Protein AF-A0A962M2U8-F1 (afdb_monomer)

Radius of gyration: 13.92 Å; Cα contacts (8 Å, |Δi|>4): 105; chains: 1; bounding box: 30×22×36 Å

Mean predicted aligned error: 4.88 Å

Structure (mmCIF, N/CA/C/O backbone):
data_AF-A0A962M2U8-F1
#
_entry.id   AF-A0A962M2U8-F1
#
loop_
_atom_site.group_PDB
_atom_site.id
_atom_site.type_symbol
_atom_site.label_atom_id
_atom_site.label_alt_id
_atom_site.label_comp_id
_atom_site.label_asym_id
_atom_site.label_entity_id
_atom_site.label_seq_id
_atom_site.pdbx_PDB_ins_code
_atom_site.Cartn_x
_atom_site.Cartn_y
_atom_site.Cartn_z
_atom_site.occupancy
_atom_site.B_iso_or_equiv
_atom_site.auth_seq_id
_atom_site.auth_comp_id
_atom_site.auth_asym_id
_atom_site.auth_atom_id
_atom_site.pdbx_PDB_model_num
ATOM 1 N N . GLU A 1 1 ? 16.644 1.946 -12.466 1.00 84.12 1 GLU A N 1
ATOM 2 C CA . GLU A 1 1 ? 15.700 1.591 -11.383 1.00 84.12 1 GLU A CA 1
ATOM 3 C C . GLU A 1 1 ? 15.072 2.879 -10.897 1.00 84.12 1 GLU A C 1
ATOM 5 O O . GLU A 1 1 ? 15.803 3.848 -10.744 1.00 84.12 1 GLU A O 1
ATOM 10 N N . VAL A 1 2 ? 13.757 2.892 -10.702 1.00 92.25 2 VAL A N 1
ATOM 11 C CA . VAL A 1 2 ? 12.993 4.047 -10.216 1.00 92.25 2 VAL A CA 1
ATOM 12 C C . VAL A 1 2 ? 12.235 3.621 -8.966 1.00 92.25 2 VAL A C 1
ATOM 14 O O . VAL A 1 2 ? 11.660 2.533 -8.935 1.00 92.25 2 VAL A O 1
ATOM 17 N N . ARG A 1 3 ? 12.251 4.463 -7.930 1.00 94.12 3 ARG A N 1
ATOM 18 C CA . ARG A 1 3 ? 11.535 4.229 -6.670 1.00 94.12 3 ARG A CA 1
ATOM 19 C C . ARG A 1 3 ? 10.458 5.283 -6.475 1.00 94.12 3 ARG A C 1
ATOM 21 O O . ARG A 1 3 ? 10.683 6.465 -6.751 1.00 94.12 3 ARG A O 1
ATOM 28 N N . ARG A 1 4 ? 9.291 4.837 -6.021 1.00 94.94 4 ARG A N 1
ATOM 29 C CA . ARG A 1 4 ? 8.116 5.671 -5.772 1.00 94.94 4 ARG A CA 1
ATOM 30 C C . ARG A 1 4 ? 7.440 5.237 -4.491 1.00 94.94 4 ARG A C 1
ATOM 32 O O . ARG A 1 4 ? 7.252 4.042 -4.286 1.00 94.94 4 ARG A O 1
ATOM 39 N N . ASP A 1 5 ? 7.024 6.212 -3.698 1.00 96.12 5 ASP A N 1
ATOM 40 C CA . ASP A 1 5 ? 6.218 5.973 -2.511 1.00 96.12 5 ASP A CA 1
ATOM 41 C C . ASP A 1 5 ? 4.796 6.490 -2.742 1.00 96.12 5 ASP A C 1
ATOM 43 O O . ASP A 1 5 ? 4.592 7.536 -3.362 1.00 96.12 5 ASP A O 1
ATOM 47 N N . LEU A 1 6 ? 3.810 5.740 -2.258 1.00 95.19 6 LEU A N 1
ATOM 48 C CA . LEU A 1 6 ? 2.391 6.059 -2.368 1.00 95.19 6 LEU A CA 1
ATOM 49 C C . LEU A 1 6 ? 1.704 5.798 -1.030 1.00 95.19 6 LEU A C 1
ATOM 51 O O . LEU A 1 6 ? 1.785 4.693 -0.504 1.00 95.19 6 LEU A O 1
ATOM 55 N N . ALA A 1 7 ? 0.966 6.778 -0.515 1.00 96.00 7 ALA A N 1
ATOM 56 C CA . ALA A 1 7 ? 0.085 6.589 0.630 1.00 96.00 7 ALA A CA 1
ATOM 57 C C . ALA A 1 7 ? -1.376 6.578 0.174 1.00 96.00 7 ALA A C 1
ATOM 59 O O . ALA A 1 7 ? -1.814 7.480 -0.541 1.00 96.00 7 ALA A O 1
ATOM 60 N N . VAL A 1 8 ? -2.136 5.570 0.601 1.00 96.44 8 VAL A N 1
ATOM 61 C CA . VAL A 1 8 ? -3.572 5.468 0.316 1.00 96.44 8 VAL A CA 1
ATOM 62 C C . VAL A 1 8 ? -4.365 5.310 1.599 1.00 96.44 8 VAL A C 1
ATOM 64 O O . VAL A 1 8 ? -4.035 4.494 2.457 1.00 96.44 8 VAL A O 1
ATOM 67 N N . ILE A 1 9 ? -5.444 6.080 1.718 1.00 97.00 9 ILE A N 1
ATOM 68 C CA . ILE A 1 9 ? -6.391 5.939 2.821 1.00 97.00 9 ILE A CA 1
ATOM 69 C C . ILE A 1 9 ? -7.448 4.914 2.404 1.00 97.00 9 ILE A C 1
ATOM 71 O O . ILE A 1 9 ? -8.124 5.089 1.391 1.00 97.00 9 ILE A O 1
ATOM 75 N N . VAL A 1 10 ? -7.637 3.866 3.196 1.00 97.31 10 VAL A N 1
ATOM 76 C CA . VAL A 1 10 ? -8.589 2.772 2.938 1.00 97.31 10 VAL A CA 1
ATOM 77 C C . VAL A 1 10 ? -9.399 2.461 4.190 1.00 97.31 10 VAL A C 1
ATOM 79 O O . VAL A 1 10 ? -9.037 2.899 5.282 1.00 97.31 10 VAL A O 1
ATOM 82 N N . ASP A 1 11 ? -10.489 1.712 4.055 1.00 97.88 11 ASP A N 1
ATOM 83 C CA . ASP A 1 11 ? -11.215 1.199 5.217 1.00 97.88 11 ASP A CA 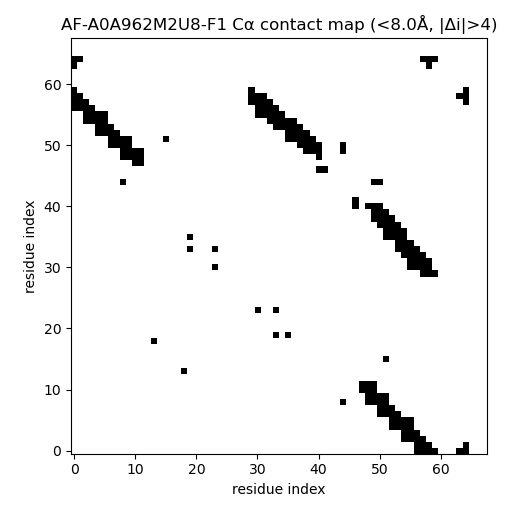1
ATOM 84 C C . ASP A 1 11 ? -10.329 0.279 6.064 1.00 97.88 11 ASP A C 1
ATOM 86 O O . ASP A 1 11 ? -9.518 -0.499 5.552 1.00 97.88 11 ASP A O 1
ATOM 90 N N . LYS A 1 12 ? -10.494 0.340 7.389 1.00 96.06 12 LYS A N 1
ATOM 91 C CA . LYS A 1 12 ? -9.719 -0.484 8.329 1.00 96.06 12 LYS A CA 1
ATOM 92 C C . LYS A 1 12 ? -9.930 -1.975 8.118 1.00 96.06 12 LYS A C 1
ATOM 94 O O . LYS A 1 12 ? -8.994 -2.747 8.334 1.00 96.06 12 LYS A O 1
ATOM 99 N N . SER A 1 13 ? -11.121 -2.362 7.670 1.00 96.69 13 SER A N 1
ATOM 100 C CA . SER A 1 13 ? -11.476 -3.745 7.361 1.00 96.69 13 SER A CA 1
ATOM 101 C C . SER A 1 13 ? -10.738 -4.299 6.144 1.00 96.69 13 SER A C 1
ATOM 103 O O . SER A 1 13 ? -10.610 -5.515 6.048 1.00 96.69 13 SER A O 1
ATOM 105 N N . LEU A 1 14 ? -10.220 -3.448 5.245 1.00 97.19 14 LEU A N 1
ATOM 106 C CA . LEU A 1 14 ? -9.500 -3.909 4.062 1.00 97.19 14 LEU A CA 1
ATOM 107 C C . LEU A 1 14 ? -8.158 -4.544 4.474 1.00 97.19 14 LEU A C 1
ATOM 109 O O . LEU A 1 14 ? -7.308 -3.865 5.078 1.00 97.19 14 LEU A O 1
ATOM 113 N N . PRO A 1 15 ? -7.913 -5.825 4.148 1.00 97.19 15 PRO A N 1
ATOM 114 C CA . PRO A 1 15 ? -6.620 -6.445 4.382 1.00 97.19 15 PRO A CA 1
ATOM 115 C C . PRO A 1 15 ? -5.554 -5.800 3.494 1.00 97.19 15 PRO A C 1
ATOM 117 O O . PRO A 1 15 ? -5.719 -5.686 2.280 1.00 97.19 15 PRO A O 1
ATOM 120 N N . ALA A 1 16 ? -4.408 -5.435 4.072 1.00 96.12 16 ALA A N 1
ATOM 121 C CA . ALA A 1 16 ? -3.319 -4.847 3.290 1.00 96.12 16 ALA A CA 1
ATOM 122 C C . ALA A 1 16 ? -2.821 -5.798 2.186 1.00 96.12 16 ALA A C 1
ATOM 124 O O . ALA A 1 16 ? -2.458 -5.349 1.104 1.00 96.12 16 ALA A O 1
ATOM 125 N N . ALA A 1 17 ? -2.864 -7.113 2.421 1.00 96.56 17 ALA A N 1
ATOM 126 C CA . ALA A 1 17 ? -2.528 -8.122 1.418 1.00 96.56 17 ALA A CA 1
ATOM 127 C C . ALA A 1 17 ? -3.423 -8.052 0.168 1.00 96.56 17 ALA A C 1
ATOM 129 O O . ALA A 1 17 ? -2.930 -8.246 -0.942 1.00 96.56 17 ALA A O 1
ATOM 130 N N . GLU A 1 18 ? -4.713 -7.745 0.329 1.00 97.62 18 GLU A N 1
ATOM 131 C CA . GLU A 1 18 ? -5.645 -7.601 -0.792 1.00 97.62 18 GLU A CA 1
ATOM 132 C C . GLU A 1 18 ? -5.306 -6.365 -1.629 1.00 97.62 18 GLU A C 1
ATOM 134 O O . GLU A 1 18 ? -5.162 -6.460 -2.849 1.00 97.62 18 GLU A O 1
ATOM 139 N N . LEU A 1 19 ? -5.053 -5.230 -0.970 1.00 96.50 19 LEU A N 1
ATOM 140 C CA . LEU A 1 19 ? -4.565 -4.022 -1.636 1.00 96.50 19 LEU A CA 1
ATOM 141 C C . LEU A 1 19 ? -3.255 -4.293 -2.392 1.00 96.50 19 LEU A C 1
ATOM 143 O O . LEU A 1 19 ? -3.137 -3.962 -3.568 1.00 96.50 19 LEU A O 1
ATOM 147 N N . MET A 1 20 ? -2.283 -4.930 -1.739 1.00 96.75 20 MET A N 1
ATOM 148 C CA . MET A 1 20 ? -0.979 -5.250 -2.329 1.00 96.75 20 MET A CA 1
ATOM 149 C C . MET A 1 20 ? -1.110 -6.176 -3.542 1.00 96.75 20 MET A C 1
ATOM 151 O O . MET A 1 20 ? -0.412 -5.987 -4.538 1.00 96.75 20 MET A O 1
ATOM 155 N N . LYS A 1 21 ? -2.018 -7.160 -3.486 1.00 97.00 21 LYS A N 1
ATOM 156 C CA . LYS A 1 21 ? -2.335 -8.037 -4.619 1.00 97.00 21 LYS A CA 1
ATOM 157 C C . LYS A 1 21 ? -2.876 -7.230 -5.798 1.00 97.00 21 LYS A C 1
ATOM 159 O O . LYS A 1 21 ? -2.402 -7.416 -6.917 1.00 97.00 21 LYS A O 1
ATOM 164 N N . ASN A 1 22 ? -3.809 -6.315 -5.543 1.00 96.25 22 ASN A N 1
ATOM 165 C CA . ASN A 1 22 ? -4.391 -5.468 -6.582 1.00 96.25 22 ASN A CA 1
ATOM 166 C C . ASN A 1 22 ? -3.340 -4.542 -7.202 1.00 96.25 22 ASN A C 1
ATOM 168 O O . ASN A 1 22 ? -3.240 -4.478 -8.423 1.00 96.25 22 ASN A O 1
ATOM 172 N N . VAL A 1 23 ? -2.491 -3.906 -6.386 1.00 96.00 23 VAL A N 1
ATOM 173 C CA . VAL A 1 23 ? -1.387 -3.064 -6.876 1.00 96.00 23 VAL A CA 1
ATOM 174 C C . VAL A 1 23 ? -0.440 -3.869 -7.766 1.00 96.00 23 VAL A C 1
ATOM 176 O O . VAL A 1 23 ? -0.130 -3.431 -8.869 1.00 96.00 23 VAL A O 1
ATOM 179 N N . ARG A 1 24 ? -0.022 -5.074 -7.349 1.00 95.44 24 ARG A N 1
ATOM 180 C CA . ARG A 1 24 ? 0.841 -5.937 -8.180 1.00 95.44 24 ARG A CA 1
ATOM 181 C C . ARG A 1 24 ? 0.186 -6.330 -9.501 1.00 95.44 24 ARG A C 1
ATOM 183 O O . ARG A 1 24 ? 0.889 -6.424 -10.499 1.00 95.44 24 ARG A O 1
ATOM 190 N N . ALA A 1 25 ? -1.127 -6.556 -9.510 1.00 96.06 25 ALA A N 1
ATOM 191 C CA . ALA A 1 25 ? -1.854 -6.934 -10.719 1.00 96.06 25 ALA A CA 1
ATOM 192 C C . ALA A 1 25 ? -1.916 -5.801 -11.759 1.00 96.06 25 ALA A C 1
ATOM 194 O O . ALA A 1 25 ? -1.951 -6.088 -12.952 1.00 96.06 25 ALA A O 1
ATOM 195 N N . VAL A 1 26 ? -1.909 -4.533 -11.325 1.00 95.44 26 VAL A N 1
ATOM 196 C CA . VAL A 1 26 ? -2.067 -3.369 -12.221 1.00 95.44 26 VAL A CA 1
ATOM 197 C C . VAL A 1 26 ? -0.775 -2.592 -12.491 1.00 95.44 26 VAL A C 1
ATOM 199 O O . VAL A 1 26 ? -0.707 -1.866 -13.475 1.00 95.44 26 VAL A O 1
ATOM 202 N N . ALA A 1 27 ? 0.267 -2.745 -11.667 1.00 91.69 27 ALA A N 1
ATOM 203 C CA . ALA A 1 27 ? 1.521 -1.987 -11.783 1.00 91.69 27 ALA A CA 1
ATOM 204 C C . ALA A 1 27 ? 2.404 -2.372 -12.992 1.00 91.69 27 ALA A C 1
ATOM 206 O O . ALA A 1 27 ? 3.438 -1.747 -13.227 1.00 91.69 27 ALA A O 1
ATOM 207 N N . GLY A 1 28 ? 2.008 -3.388 -13.762 1.00 90.12 28 GLY A N 1
ATOM 208 C CA . GLY A 1 28 ? 2.695 -3.801 -14.983 1.00 90.12 28 GLY A CA 1
ATOM 209 C C . GLY A 1 28 ? 3.990 -4.589 -14.751 1.00 90.12 28 GLY A C 1
ATOM 210 O O . GLY A 1 28 ? 4.410 -4.861 -13.627 1.00 90.12 28 GLY A O 1
ATOM 211 N N . SER A 1 29 ? 4.637 -4.977 -15.852 1.00 89.44 29 SER A N 1
ATOM 212 C CA . SER A 1 29 ? 5.782 -5.902 -15.860 1.00 89.44 29 SER A CA 1
ATOM 213 C C . SER A 1 29 ? 7.082 -5.321 -15.305 1.00 89.44 29 SER A C 1
ATOM 215 O O . SER A 1 29 ? 7.993 -6.077 -14.976 1.00 89.44 29 SER A O 1
ATOM 217 N N . TYR A 1 30 ? 7.192 -3.994 -15.204 1.00 92.31 30 TYR A N 1
ATOM 218 C CA . TYR A 1 30 ? 8.392 -3.339 -14.679 1.00 92.31 30 TYR A CA 1
ATOM 219 C C . TYR A 1 30 ? 8.430 -3.278 -13.152 1.00 92.31 30 TYR A C 1
ATOM 221 O O . TYR A 1 30 ? 9.478 -2.941 -12.598 1.00 92.31 30 TYR A O 1
ATOM 229 N N . LEU A 1 31 ? 7.327 -3.592 -12.458 1.00 94.75 31 LEU A N 1
ATOM 230 C CA . LEU A 1 31 ? 7.309 -3.629 -11.000 1.00 94.75 31 LEU A CA 1
ATOM 231 C C . LEU A 1 31 ? 8.214 -4.763 -10.505 1.00 94.75 31 LEU A C 1
ATOM 233 O O . LEU A 1 31 ? 7.888 -5.946 -10.608 1.00 94.75 31 LEU A O 1
ATOM 237 N N . LYS A 1 32 ? 9.353 -4.390 -9.925 1.00 94.62 32 LYS A N 1
ATOM 238 C CA . LYS A 1 32 ? 10.329 -5.326 -9.373 1.00 94.62 32 LYS A CA 1
ATOM 239 C C . LYS A 1 32 ? 10.062 -5.632 -7.906 1.00 94.62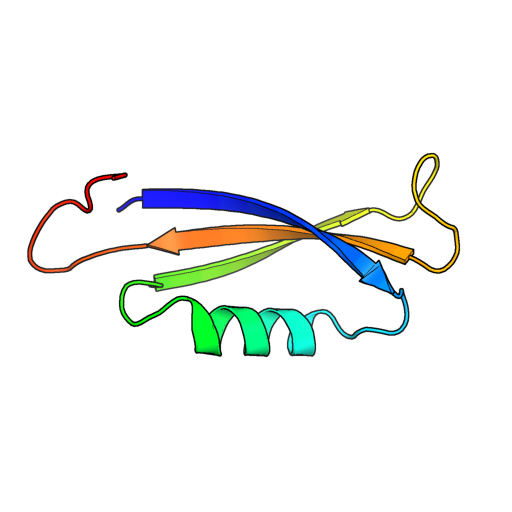 32 LYS A C 1
ATOM 241 O O . LYS A 1 32 ? 10.210 -6.782 -7.497 1.00 94.62 32 LYS A O 1
ATOM 246 N N . ASP A 1 33 ? 9.686 -4.620 -7.130 1.00 96.06 33 ASP A N 1
ATOM 247 C CA . ASP A 1 33 ? 9.370 -4.770 -5.712 1.00 96.06 33 ASP A CA 1
ATOM 248 C C . ASP A 1 33 ? 8.188 -3.890 -5.295 1.00 96.06 33 ASP A C 1
ATOM 250 O O . ASP A 1 33 ? 7.989 -2.800 -5.832 1.00 96.06 33 ASP A O 1
ATOM 254 N N . LEU A 1 34 ? 7.416 -4.384 -4.329 1.00 97.12 34 LEU A N 1
ATOM 255 C CA . LEU A 1 34 ? 6.312 -3.678 -3.690 1.00 97.12 34 LEU A CA 1
ATOM 256 C C . LEU A 1 34 ? 6.296 -4.046 -2.208 1.00 97.12 34 LEU A C 1
ATOM 258 O O . LEU A 1 34 ? 6.103 -5.215 -1.856 1.00 97.12 34 LEU A O 1
ATOM 262 N N . ARG A 1 35 ? 6.410 -3.036 -1.350 1.00 97.31 35 ARG A N 1
ATOM 263 C CA . ARG A 1 35 ? 6.436 -3.198 0.105 1.00 97.31 35 ARG A CA 1
ATOM 264 C C . ARG A 1 35 ? 5.454 -2.252 0.786 1.00 97.31 35 ARG A C 1
ATOM 266 O O . ARG A 1 35 ? 5.364 -1.093 0.407 1.00 97.31 35 ARG A O 1
ATOM 273 N N . LEU A 1 36 ? 4.767 -2.728 1.818 1.00 97.56 36 LEU A N 1
ATOM 274 C CA . LEU A 1 36 ? 4.092 -1.871 2.792 1.00 97.56 36 LEU A CA 1
ATOM 275 C C . LEU A 1 36 ? 5.128 -1.495 3.852 1.00 97.56 36 LEU A C 1
ATOM 277 O O . LEU A 1 36 ? 5.751 -2.395 4.415 1.00 97.56 36 LEU A O 1
ATOM 281 N N . PHE A 1 37 ? 5.339 -0.206 4.099 1.00 97.25 37 PHE A N 1
ATOM 282 C CA . PHE A 1 37 ? 6.355 0.245 5.057 1.00 97.25 37 PHE A CA 1
ATOM 283 C C . PHE A 1 37 ? 5.808 1.114 6.189 1.00 97.25 37 PHE A C 1
ATOM 285 O O . PHE A 1 37 ? 6.530 1.325 7.158 1.00 97.25 37 PHE A O 1
ATOM 292 N N . ASP A 1 38 ? 4.563 1.583 6.092 1.00 97.69 38 ASP A N 1
ATOM 293 C CA . ASP A 1 38 ? 3.902 2.288 7.189 1.00 97.69 38 ASP A CA 1
ATOM 294 C C . ASP A 1 38 ? 2.387 2.047 7.189 1.00 97.69 38 ASP A C 1
ATOM 296 O O . ASP A 1 38 ? 1.761 1.880 6.135 1.00 97.69 38 ASP A O 1
ATOM 300 N N . VAL A 1 39 ? 1.809 2.027 8.389 1.00 97.06 39 VAL A N 1
ATOM 301 C CA . VAL A 1 39 ? 0.367 1.961 8.633 1.00 97.06 39 VAL A CA 1
ATOM 302 C C . VAL A 1 39 ? 0.033 3.008 9.679 1.00 97.06 39 VAL A C 1
ATOM 304 O O . VAL A 1 39 ? 0.413 2.874 10.841 1.00 97.06 39 VAL A O 1
ATOM 307 N N . TYR A 1 40 ? -0.721 4.028 9.277 1.00 96.88 40 TYR A N 1
ATOM 308 C CA . TYR A 1 40 ? -1.114 5.103 10.174 1.00 96.88 40 TYR A CA 1
ATOM 309 C C . TYR A 1 40 ? -2.609 5.059 10.484 1.00 96.88 40 TYR A C 1
ATOM 311 O O . TYR A 1 40 ? -3.464 5.132 9.595 1.00 96.88 40 TYR A O 1
ATOM 319 N N . GLU A 1 41 ? -2.908 4.996 11.779 1.00 95.25 41 GLU A N 1
ATOM 320 C CA . GLU A 1 41 ? -4.242 5.137 12.346 1.00 95.25 41 GLU A CA 1
ATOM 321 C C . GLU A 1 41 ? -4.174 6.161 13.474 1.00 95.25 41 GLU A C 1
ATOM 323 O O . GLU A 1 41 ? -3.564 5.923 14.515 1.00 95.25 41 GLU A O 1
ATOM 328 N N . GLY A 1 42 ? -4.780 7.326 13.274 1.00 92.38 42 GLY A N 1
ATOM 329 C CA . GLY A 1 42 ? -4.665 8.390 14.255 1.00 92.38 42 GLY A CA 1
ATOM 330 C C . GLY A 1 42 ? -5.368 9.670 13.849 1.00 92.38 42 GLY A C 1
ATOM 331 O O . GLY A 1 42 ? -6.224 9.698 12.962 1.00 92.38 42 GLY A O 1
ATOM 332 N N . LYS A 1 43 ? -5.011 10.747 14.545 1.00 92.94 43 LYS A N 1
ATOM 333 C CA . LYS A 1 43 ? -5.612 12.067 14.364 1.00 92.94 43 LYS A CA 1
ATOM 334 C C . LYS A 1 43 ? -5.439 12.542 12.916 1.00 92.94 43 LYS A C 1
ATOM 336 O O . LYS A 1 43 ? -4.333 12.560 12.395 1.00 92.94 43 LYS A O 1
ATOM 341 N N . GLY A 1 44 ? -6.534 12.975 12.294 1.00 90.88 44 GLY A N 1
ATOM 342 C CA . GLY A 1 44 ? -6.539 13.438 10.901 1.00 90.88 44 GLY A CA 1
ATOM 343 C C . GLY A 1 44 ? -6.945 12.373 9.879 1.00 90.88 44 GLY A C 1
ATOM 344 O O . GLY A 1 44 ? -7.089 12.703 8.707 1.00 90.88 44 GLY A O 1
ATOM 345 N N . ILE A 1 45 ? -7.197 11.131 10.309 1.00 91.56 45 ILE A N 1
ATOM 346 C CA . ILE A 1 45 ? -7.841 10.095 9.494 1.00 91.56 45 ILE A CA 1
ATOM 347 C C . ILE A 1 45 ? -9.179 9.715 10.130 1.00 91.56 45 ILE A C 1
ATOM 349 O O . ILE A 1 45 ? -9.313 9.690 11.354 1.00 91.56 45 ILE A O 1
ATOM 353 N N . ASP A 1 46 ? -10.179 9.445 9.287 1.00 95.00 46 ASP A N 1
ATOM 354 C CA . ASP A 1 46 ? -11.470 8.918 9.731 1.00 95.00 46 ASP A CA 1
ATOM 355 C C . ASP A 1 46 ? -11.260 7.677 10.631 1.00 95.00 46 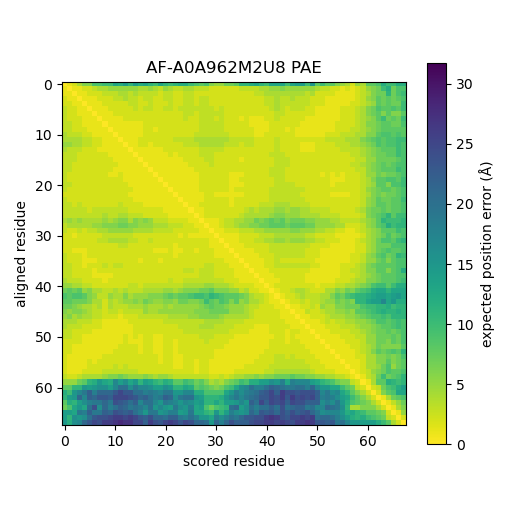ASP A C 1
ATOM 357 O O . ASP A 1 46 ? -10.505 6.782 10.247 1.00 95.00 46 ASP A O 1
ATOM 361 N N . PRO A 1 47 ? -11.914 7.567 11.804 1.00 94.12 47 PRO A N 1
ATOM 362 C CA . PRO A 1 47 ? -11.723 6.445 12.728 1.00 94.12 47 PRO A CA 1
ATOM 363 C C . PRO A 1 47 ? -11.999 5.052 12.146 1.00 94.12 47 PRO A C 1
ATOM 365 O O . PRO A 1 47 ? -11.534 4.060 12.711 1.00 94.12 47 PRO A O 1
ATOM 368 N N . LYS A 1 48 ? -12.749 4.952 11.043 1.00 97.00 48 LYS A N 1
ATOM 369 C CA . LYS A 1 48 ? -13.025 3.707 10.309 1.00 97.00 48 LYS A CA 1
ATOM 370 C C . LYS A 1 48 ? -12.018 3.435 9.194 1.00 97.00 48 LYS A C 1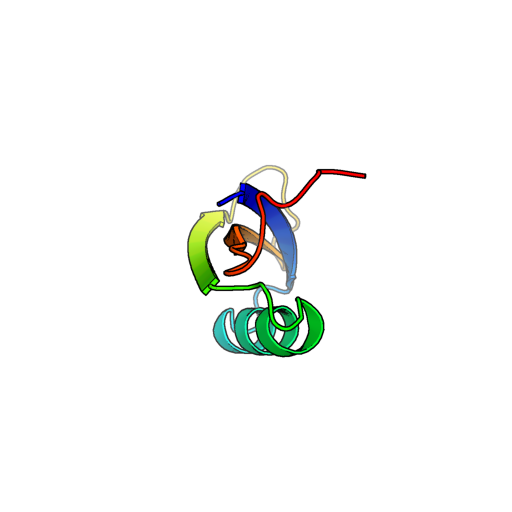
ATOM 372 O O . LYS A 1 48 ? -12.090 2.384 8.559 1.00 97.00 48 LYS A O 1
ATOM 377 N N . ARG A 1 49 ? -11.062 4.337 8.972 1.00 97.88 49 ARG A N 1
ATOM 378 C CA . ARG A 1 49 ? -10.047 4.257 7.922 1.00 97.88 49 ARG A CA 1
ATOM 379 C C . ARG A 1 49 ? -8.630 4.230 8.491 1.00 97.88 49 ARG A C 1
ATOM 381 O O . ARG A 1 49 ? -8.383 4.575 9.644 1.00 97.88 49 ARG A O 1
ATOM 388 N N . LYS A 1 50 ? -7.698 3.790 7.657 1.00 97.44 50 LYS A N 1
ATOM 389 C CA . LYS A 1 50 ? -6.256 3.754 7.916 1.00 97.44 50 LYS A CA 1
ATOM 390 C C . LYS A 1 50 ? -5.511 4.217 6.672 1.00 97.44 50 LYS A C 1
ATOM 392 O O . LYS A 1 50 ? -6.002 4.015 5.561 1.00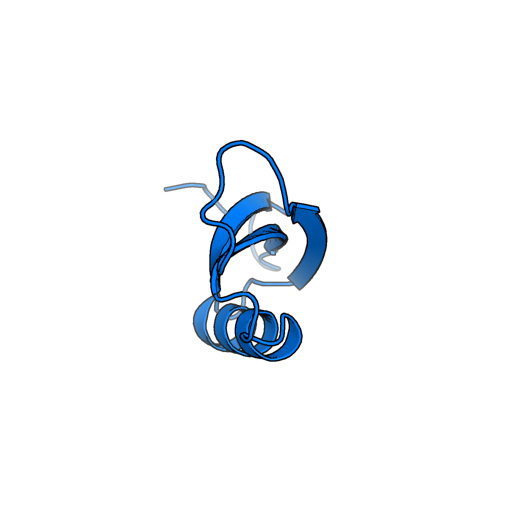 97.44 50 LYS A O 1
ATOM 397 N N . SER A 1 51 ? -4.347 4.829 6.847 1.00 97.88 51 SER A N 1
ATOM 398 C CA . SER A 1 51 ? -3.424 5.092 5.740 1.00 97.88 51 SER A CA 1
ATOM 399 C C . SER A 1 51 ? -2.418 3.955 5.632 1.00 97.88 51 SER A C 1
ATOM 401 O O . SER A 1 51 ? -1.874 3.519 6.644 1.00 97.88 51 SER A O 1
ATOM 403 N N . LEU A 1 52 ? -2.176 3.479 4.415 1.00 98.12 52 LEU A N 1
ATOM 404 C CA . LEU A 1 52 ? -1.164 2.477 4.095 1.00 98.12 52 LEU A CA 1
ATOM 405 C C . LEU A 1 52 ? -0.127 3.110 3.168 1.00 98.12 52 LEU A C 1
ATOM 407 O O . LEU A 1 52 ? -0.488 3.565 2.081 1.00 98.12 52 LEU A O 1
ATOM 411 N N . ALA A 1 53 ? 1.142 3.132 3.583 1.00 98.12 53 ALA A N 1
ATOM 412 C CA . ALA A 1 53 ? 2.242 3.648 2.772 1.00 98.12 53 ALA A CA 1
ATOM 413 C C . ALA A 1 53 ? 2.991 2.509 2.072 1.00 98.12 53 ALA A C 1
ATOM 415 O O . ALA A 1 53 ? 3.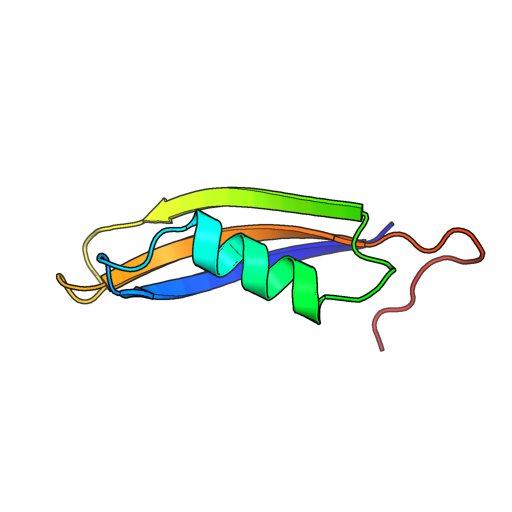520 1.589 2.704 1.00 98.12 53 ALA A O 1
ATOM 416 N N . LEU A 1 54 ? 3.024 2.580 0.748 1.00 98.19 54 LEU A N 1
ATOM 417 C CA . LEU A 1 54 ? 3.580 1.585 -0.150 1.00 98.19 54 LEU A CA 1
ATOM 418 C C . LEU A 1 54 ? 4.836 2.132 -0.815 1.00 98.19 54 LEU A C 1
ATOM 420 O O . LEU A 1 54 ? 4.818 3.240 -1.337 1.00 98.19 54 LEU A O 1
ATOM 424 N N . GLY A 1 55 ? 5.898 1.337 -0.841 1.00 97.69 55 GLY A N 1
ATOM 425 C CA . GLY A 1 55 ? 7.093 1.592 -1.633 1.00 97.69 55 GLY A C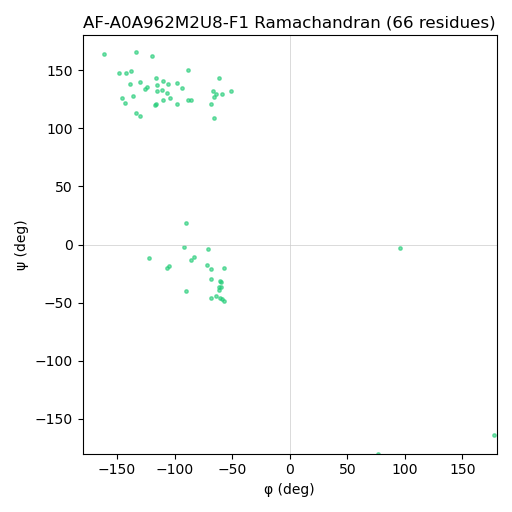A 1
ATOM 426 C C . GLY A 1 55 ? 7.095 0.687 -2.855 1.00 97.69 55 GLY A C 1
ATOM 427 O O . GLY A 1 55 ? 6.971 -0.533 -2.723 1.00 97.69 55 GLY A O 1
ATOM 428 N N . LEU A 1 56 ? 7.237 1.279 -4.034 1.00 97.12 56 LEU A N 1
ATOM 429 C CA . LEU A 1 56 ? 7.276 0.612 -5.326 1.00 97.12 56 LEU A CA 1
ATOM 430 C C . LEU A 1 56 ? 8.654 0.809 -5.949 1.00 97.12 56 LEU A C 1
ATOM 432 O O . LEU A 1 56 ? 9.165 1.927 -6.022 1.00 97.12 56 LEU A O 1
ATOM 436 N N . THR A 1 57 ? 9.244 -0.278 -6.433 1.00 95.44 57 THR A N 1
ATOM 437 C CA . THR A 1 57 ? 10.494 -0.240 -7.194 1.00 95.44 57 THR A CA 1
ATOM 438 C C . THR A 1 57 ? 10.241 -0.761 -8.595 1.00 95.44 57 THR A C 1
ATOM 440 O O . THR A 1 57 ? 9.871 -1.922 -8.767 1.00 95.44 57 THR A O 1
ATOM 443 N N . PHE A 1 58 ? 10.488 0.079 -9.596 1.00 93.94 58 PHE A N 1
ATOM 444 C CA . PHE A 1 58 ? 10.374 -0.256 -11.008 1.00 93.94 58 PHE A CA 1
ATOM 445 C C . PHE A 1 58 ? 11.756 -0.416 -11.643 1.00 93.94 58 PHE A C 1
ATOM 447 O O . PHE A 1 58 ? 12.685 0.361 -11.388 1.00 93.94 58 PHE A O 1
ATOM 454 N N . ARG A 1 59 ? 11.919 -1.430 -12.491 1.00 87.81 59 ARG A N 1
ATOM 455 C CA . ARG A 1 59 ? 13.162 -1.671 -13.226 1.00 87.81 59 ARG A CA 1
ATOM 456 C C . ARG A 1 59 ? 12.852 -2.236 -14.609 1.00 87.81 59 ARG A C 1
ATOM 458 O O . ARG A 1 59 ? 12.201 -3.266 -14.725 1.00 87.81 59 ARG A O 1
ATOM 465 N N . ASP A 1 60 ? 13.384 -1.583 -15.632 1.00 81.06 60 ASP A N 1
ATOM 466 C CA . ASP A 1 60 ? 13.458 -2.109 -16.994 1.00 81.06 60 ASP A CA 1
ATOM 467 C C . ASP A 1 60 ? 14.862 -2.701 -17.217 1.00 81.06 60 ASP A C 1
ATOM 469 O O . ASP A 1 60 ? 15.859 -2.174 -16.715 1.00 81.06 60 ASP A O 1
ATOM 473 N N . HIS A 1 61 ? 14.931 -3.855 -17.885 1.00 67.12 61 HIS A N 1
ATOM 474 C CA . HIS A 1 61 ? 16.174 -4.593 -18.140 1.00 67.12 61 HIS A CA 1
ATOM 475 C C . HIS A 1 61 ? 16.924 -4.116 -19.398 1.00 67.12 61 HIS A C 1
ATOM 477 O O . HIS A 1 61 ? 18.077 -4.488 -19.593 1.00 67.12 61 HIS A O 1
ATOM 483 N N . SER A 1 62 ? 16.276 -3.313 -20.242 1.00 65.00 62 SER A N 1
ATOM 484 C CA . SER A 1 62 ? 16.752 -2.845 -21.547 1.00 65.00 62 SER A CA 1
ATOM 485 C C . SER A 1 62 ? 17.164 -1.370 -21.562 1.00 65.00 62 SER A C 1
ATOM 487 O O . SER A 1 62 ? 17.913 -0.960 -22.445 1.00 65.00 62 SER A O 1
ATOM 489 N N . ARG A 1 63 ? 16.692 -0.564 -20.600 1.00 61.38 63 ARG A N 1
ATOM 490 C CA . ARG A 1 63 ? 16.972 0.878 -20.506 1.00 61.38 63 ARG A CA 1
ATOM 491 C C . ARG A 1 63 ? 16.689 1.426 -19.105 1.00 61.38 63 ARG A C 1
ATOM 493 O O . ARG A 1 63 ? 15.990 0.807 -18.308 1.00 61.38 63 ARG A O 1
ATOM 500 N N . THR A 1 64 ? 17.193 2.616 -18.797 1.00 64.12 64 THR A N 1
ATOM 501 C CA . THR A 1 64 ? 16.663 3.420 -17.686 1.00 64.12 64 THR A CA 1
ATOM 502 C C . THR A 1 64 ? 15.219 3.818 -18.000 1.00 64.12 64 THR A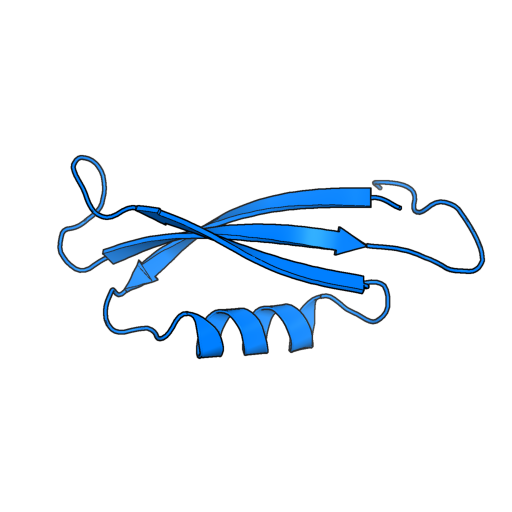 C 1
ATOM 504 O O . THR A 1 64 ? 14.944 4.305 -19.092 1.00 64.1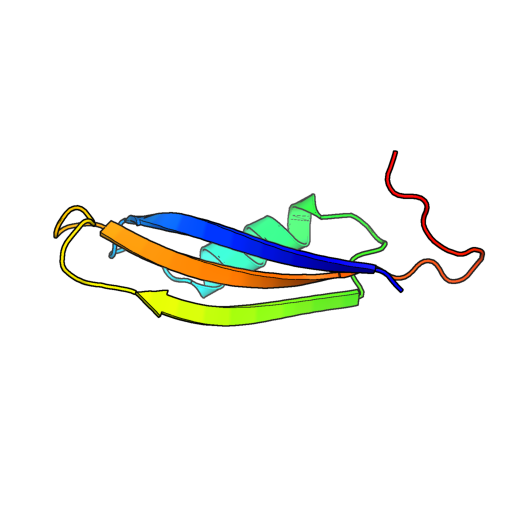2 64 THR A O 1
ATOM 507 N N . LEU A 1 65 ? 14.296 3.582 -17.062 1.00 62.44 65 LEU A N 1
ATOM 508 C CA . LEU A 1 65 ? 12.917 4.072 -17.156 1.00 62.44 65 LEU A CA 1
ATOM 509 C C . LEU A 1 65 ? 12.933 5.607 -17.082 1.00 62.44 65 LEU A C 1
ATOM 511 O O . LEU A 1 65 ? 13.533 6.150 -16.153 1.00 62.44 65 LEU A O 1
ATOM 515 N N . SER A 1 66 ? 12.307 6.265 -18.056 1.00 63.72 66 SER A N 1
ATOM 516 C CA . SER A 1 66 ? 12.020 7.706 -18.039 1.00 63.72 66 SER A CA 1
ATOM 517 C C . SER A 1 66 ? 10.674 7.954 -17.351 1.00 63.72 66 SER A C 1
ATOM 519 O O . SER A 1 66 ? 9.802 7.090 -17.397 1.00 63.72 66 SER A O 1
ATOM 521 N N . ASP A 1 67 ? 10.527 9.108 -16.704 1.00 59.84 67 ASP A N 1
ATOM 522 C CA . ASP A 1 67 ? 9.404 9.461 -15.818 1.00 59.84 67 ASP A CA 1
ATOM 523 C C . ASP A 1 67 ? 8.202 10.141 -16.511 1.00 59.84 67 ASP A C 1
ATOM 525 O O . ASP A 1 67 ? 7.401 10.778 -15.828 1.00 59.84 67 ASP A O 1
ATOM 529 N N . ASP A 1 68 ? 8.074 10.028 -17.835 1.00 48.06 68 ASP A N 1
ATOM 530 C CA . ASP A 1 68 ? 7.057 10.758 -18.617 1.00 48.06 68 ASP A CA 1
ATOM 531 C C . ASP A 1 68 ? 5.656 10.118 -18.583 1.00 48.06 68 ASP A C 1
ATOM 533 O O . ASP A 1 68 ? 5.551 8.873 -18.715 1.00 48.06 68 ASP A O 1
#

pLDDT: mean 91.17, std 11.44, range [48.06, 98.19]

Solvent-accessible surface area (backbone atoms only — not comparable to full-atom values): 4211 Å² total; per-residue (Å²): 108,50,78,50,76,50,76,46,79,40,55,58,84,59,55,66,68,60,56,52,52,53,49,61,72,68,59,52,90,37,54,72,44,78,44,81,79,48,76,51,74,56,92,94,50,61,92,66,33,30,36,42,31,34,41,38,32,34,46,56,95,89,51,77,77,76,95,126

Nearest PDB structures (foldseek):
  4p72-assembly1_A  TM=9.958E-01  e=2.184E-06  Pseudomonas aeruginosa PAO1
  2akw-assembly1_B  TM=9.527E-01  e=8.946E-05  Thermus thermophilus HB8
  7k9m-assembly1_B  TM=9.657E-01  e=1.747E-04  Mycobacterium tuberculosis H37Rv
  2rhs-assembly1_D  TM=9.570E-01  e=1.547E-04  Staphylococcus haemolyticus
  6p8t-assembly2_F  TM=9.788E-01  e=5.226E-04  Acinetobacter baumannii ATCC 19606 = CIP 70.34 = JCM 6841

Sequence (68 aa):
EVRRDLAVIVDKSLPAAELMKNVRAVAGSYLKDLRLFDVYEGKGIDPKRKSLALGLTFRDHSRTLSDD

Foldseek 3Di:
DDKDKDKDKDFPPDDVVVVQVVCVVPVDDQFPDKDFDDKDQDPPHDNRIIITMMMTDGDDPPDPDDPD

Secondary structure (DSSP, 8-state):
-EEEEEEEEEETTS-HHHHHHHHHHHS-TTEEEEEEEEEE-STTS-TTEEEEEEEEEE--SSSPPP--